Protein AF-A0A7S0TPN1-F1 (afdb_monomer_lite)

Organism: Hemiselmis andersenii (NCBI:txid464988)

pLDDT: mean 82.85, std 16.2, range [43.66, 97.62]

Foldseek 3Di:
DLVLLLQLCVLQPDDPVLSVVLVVVLVCQCVVVQVVCQVPVCVPALASGELVSLLVSCCVSRNWDQLLPTDVPPWDWAWAWPPVDPPIFIEIATNDDDPPVDHDPGHYDSGGISSLRVSRRPPDPSHYDHRDDDD

Structure (mmCIF, N/CA/C/O backbone):
data_AF-A0A7S0TPN1-F1
#
_entry.id   AF-A0A7S0TPN1-F1
#
loop_
_atom_site.group_PDB
_atom_site.id
_atom_site.type_symbol
_atom_site.label_atom_id
_atom_site.label_alt_id
_atom_site.label_comp_id
_atom_site.label_asym_id
_atom_site.label_entity_id
_atom_site.label_seq_id
_atom_site.pdbx_PDB_ins_code
_atom_site.Cartn_x
_atom_site.Cartn_y
_atom_site.Cartn_z
_atom_site.occupancy
_atom_site.B_iso_or_equiv
_atom_site.auth_seq_id
_atom_site.auth_comp_id
_atom_site.auth_asym_id
_atom_site.auth_atom_id
_atom_site.pdbx_PDB_model_num
ATOM 1 N N . SER A 1 1 ? 2.174 6.330 1.916 1.00 83.50 1 SER A N 1
ATOM 2 C CA . SER A 1 1 ? 1.745 7.389 2.828 1.00 83.50 1 SER A CA 1
ATOM 3 C C . SER A 1 1 ? 0.335 7.036 3.253 1.00 83.50 1 SER A C 1
ATOM 5 O O . SER A 1 1 ? -0.227 6.080 2.725 1.00 83.50 1 SER A O 1
ATOM 7 N N . THR A 1 2 ? -0.260 7.789 4.164 1.00 87.69 2 THR A N 1
ATOM 8 C CA . THR A 1 2 ? -1.591 7.517 4.723 1.00 87.69 2 THR A CA 1
ATOM 9 C C . THR A 1 2 ? -2.673 7.374 3.646 1.00 87.69 2 THR A C 1
ATOM 11 O O . THR A 1 2 ? -3.510 6.484 3.734 1.00 87.69 2 THR A O 1
ATOM 14 N N . GLY A 1 3 ? -2.588 8.140 2.553 1.00 90.94 3 GLY A N 1
ATOM 15 C CA . GLY A 1 3 ? -3.495 7.996 1.407 1.00 90.94 3 GLY A CA 1
ATOM 16 C C . GLY A 1 3 ? -3.455 6.618 0.728 1.00 90.94 3 GLY A C 1
ATOM 17 O O . GLY A 1 3 ? -4.474 6.167 0.217 1.00 90.94 3 GLY A O 1
ATOM 18 N N . GLY A 1 4 ? -2.316 5.918 0.763 1.00 92.62 4 GLY A N 1
ATOM 19 C CA . GLY A 1 4 ? -2.210 4.549 0.250 1.00 92.62 4 GLY A CA 1
ATOM 20 C C . GLY A 1 4 ? -2.949 3.540 1.129 1.00 92.62 4 GLY A C 1
ATOM 21 O O . GLY A 1 4 ? -3.632 2.669 0.602 1.00 92.62 4 GLY A O 1
ATOM 22 N N . LEU A 1 5 ? -2.882 3.718 2.455 1.00 91.19 5 LEU A N 1
ATOM 23 C CA . LEU A 1 5 ? -3.654 2.922 3.416 1.00 91.19 5 LEU A CA 1
ATOM 24 C C . LEU A 1 5 ? -5.156 3.092 3.168 1.00 91.19 5 LEU A C 1
ATOM 26 O O . LEU A 1 5 ? -5.872 2.109 3.029 1.00 91.19 5 LEU A O 1
ATOM 30 N N . VAL A 1 6 ? -5.612 4.341 3.030 1.00 92.94 6 VAL A N 1
ATOM 31 C CA . VAL A 1 6 ? -7.017 4.679 2.750 1.00 92.94 6 VAL A CA 1
ATOM 32 C C . VAL A 1 6 ? -7.486 4.076 1.424 1.00 92.94 6 VAL A C 1
ATOM 34 O O . VAL A 1 6 ? -8.532 3.435 1.377 1.00 92.94 6 VAL A O 1
ATOM 37 N N . ALA A 1 7 ? -6.713 4.248 0.347 1.00 94.69 7 ALA A N 1
ATOM 38 C CA . ALA A 1 7 ? -7.081 3.750 -0.976 1.00 94.69 7 ALA A CA 1
ATOM 39 C C . ALA A 1 7 ? -7.213 2.221 -1.012 1.00 94.69 7 ALA A C 1
ATOM 41 O O . ALA A 1 7 ? -8.168 1.701 -1.588 1.00 94.69 7 ALA A O 1
ATOM 42 N N . VAL A 1 8 ? -6.286 1.500 -0.377 1.00 94.44 8 VAL A N 1
ATOM 43 C CA . VAL A 1 8 ? -6.345 0.033 -0.302 1.00 94.44 8 VAL A CA 1
ATOM 44 C C . VAL A 1 8 ? -7.467 -0.432 0.622 1.00 94.44 8 VAL A C 1
ATOM 46 O O . VAL A 1 8 ? -8.155 -1.390 0.295 1.00 94.44 8 VAL A O 1
ATOM 49 N N . ALA A 1 9 ? -7.724 0.262 1.729 1.00 93.50 9 ALA A N 1
ATOM 50 C CA . ALA A 1 9 ? -8.839 -0.063 2.612 1.00 93.50 9 ALA A CA 1
ATOM 51 C C . ALA A 1 9 ? -10.189 -0.015 1.872 1.00 93.50 9 ALA A C 1
ATOM 53 O O . ALA A 1 9 ? -10.976 -0.957 1.946 1.00 93.50 9 ALA A O 1
ATOM 54 N N . LEU A 1 10 ? -10.415 1.055 1.103 1.00 94.81 10 LEU A N 1
ATOM 55 C CA . LEU A 1 10 ? -11.607 1.211 0.267 1.00 94.81 10 LEU A CA 1
ATOM 56 C C . LEU A 1 10 ? -11.671 0.155 -0.841 1.00 94.81 10 LEU A C 1
ATOM 58 O O . LEU A 1 10 ? -12.737 -0.397 -1.103 1.00 94.81 10 LEU A O 1
ATOM 62 N N . LEU A 1 11 ? -10.533 -0.152 -1.473 1.00 95.50 11 LEU A N 1
ATOM 63 C CA . LEU A 1 11 ? -10.438 -1.215 -2.475 1.00 95.50 11 LEU A CA 1
ATOM 64 C C . LEU A 1 11 ? -10.864 -2.577 -1.910 1.00 95.50 11 LEU A C 1
ATOM 66 O O . LEU A 1 11 ? -11.532 -3.342 -2.597 1.00 95.50 11 LEU A O 1
ATOM 70 N N . LEU A 1 12 ? -10.496 -2.867 -0.662 1.00 94.38 12 LEU A N 1
ATOM 71 C CA . LEU A 1 12 ? -10.845 -4.104 0.039 1.00 94.38 12 LEU A CA 1
ATOM 72 C C . LEU A 1 12 ? -12.283 -4.108 0.588 1.00 94.38 12 LEU A C 1
ATOM 74 O O . LEU A 1 12 ? -12.668 -5.041 1.288 1.00 94.38 12 LEU A O 1
ATOM 78 N N . GLY A 1 13 ? -13.088 -3.095 0.257 1.00 93.94 13 GLY A N 1
ATOM 79 C CA . GLY A 1 13 ? -14.510 -3.044 0.588 1.00 93.94 13 GLY A CA 1
ATOM 80 C C . GLY A 1 13 ? -14.835 -2.434 1.949 1.00 93.94 13 GLY A C 1
ATOM 81 O O . GLY A 1 13 ? -15.985 -2.524 2.372 1.00 93.94 13 GLY A O 1
ATOM 82 N N . LYS A 1 14 ? -13.871 -1.796 2.627 1.00 93.88 14 LYS A N 1
ATOM 83 C CA . LYS A 1 14 ? -14.151 -1.077 3.875 1.00 93.88 14 LYS A CA 1
ATOM 84 C C . LYS A 1 14 ? -14.960 0.188 3.625 1.00 93.88 14 LYS A C 1
ATOM 86 O O . LYS A 1 14 ? -14.751 0.910 2.650 1.00 93.88 14 LYS A O 1
ATOM 91 N N . THR A 1 15 ? -15.851 0.486 4.555 1.00 95.44 15 THR A N 1
ATOM 92 C CA . THR A 1 15 ? -16.575 1.754 4.648 1.00 95.44 15 THR A CA 1
ATOM 93 C C . THR A 1 15 ? -15.657 2.875 5.134 1.00 95.44 15 THR A C 1
ATOM 95 O O . THR A 1 15 ? -14.636 2.627 5.772 1.00 95.44 15 THR A O 1
ATOM 98 N N . LEU A 1 16 ? -16.020 4.134 4.873 1.00 94.31 16 LEU A N 1
ATOM 99 C CA . LEU A 1 16 ? -15.233 5.285 5.338 1.00 94.31 16 LEU A CA 1
ATOM 100 C C . LEU A 1 16 ? -15.073 5.315 6.865 1.00 94.31 16 LEU A C 1
ATOM 102 O O . LEU A 1 16 ? -13.996 5.663 7.347 1.00 94.31 16 LEU A O 1
ATOM 106 N N . ASP A 1 17 ? -16.102 4.897 7.603 1.00 95.31 17 ASP A N 1
ATOM 107 C CA . ASP A 1 17 ? -16.065 4.823 9.065 1.00 95.31 17 ASP A CA 1
ATOM 108 C C . ASP A 1 17 ? -15.056 3.769 9.544 1.00 95.31 17 ASP A C 1
ATOM 110 O O . ASP A 1 17 ? -14.254 4.038 10.440 1.00 95.31 17 ASP A O 1
ATOM 114 N N . GLU A 1 18 ? -15.019 2.597 8.900 1.00 92.50 18 GLU A N 1
ATOM 115 C CA . GLU A 1 18 ? -14.015 1.562 9.178 1.00 92.50 18 GLU A CA 1
ATOM 116 C C . GLU A 1 18 ? -12.604 2.039 8.825 1.00 92.50 18 GLU A C 1
ATOM 118 O O . GLU A 1 18 ? -11.675 1.820 9.598 1.00 92.50 18 GLU A O 1
ATOM 123 N N . VAL A 1 19 ? -12.429 2.739 7.697 1.00 91.56 19 VAL A N 1
ATOM 124 C CA . VAL A 1 19 ? -11.127 3.314 7.324 1.00 91.56 19 VAL A CA 1
ATOM 125 C C . VAL A 1 19 ? -10.658 4.339 8.358 1.00 91.56 19 VAL A C 1
ATOM 127 O O . VAL A 1 19 ? -9.484 4.340 8.735 1.00 91.56 19 VAL A O 1
ATOM 130 N N . GLN A 1 20 ? -11.554 5.204 8.837 1.00 91.62 20 GLN A N 1
ATOM 131 C CA . GLN A 1 20 ? -11.235 6.185 9.870 1.00 91.62 20 GLN A CA 1
ATOM 132 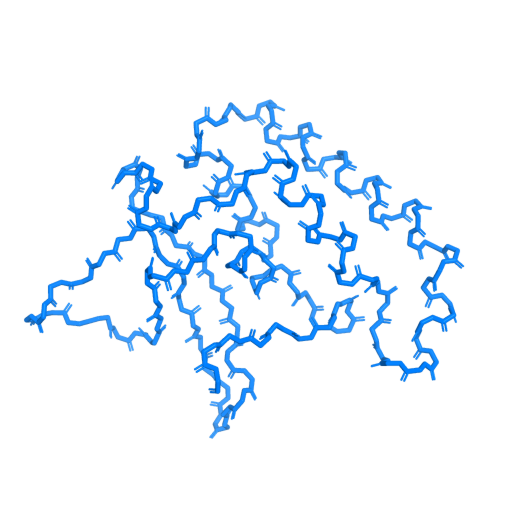C C . GLN A 1 20 ? -10.860 5.502 11.191 1.00 91.62 20 GLN A C 1
ATOM 134 O O . GLN A 1 20 ? -9.851 5.867 11.798 1.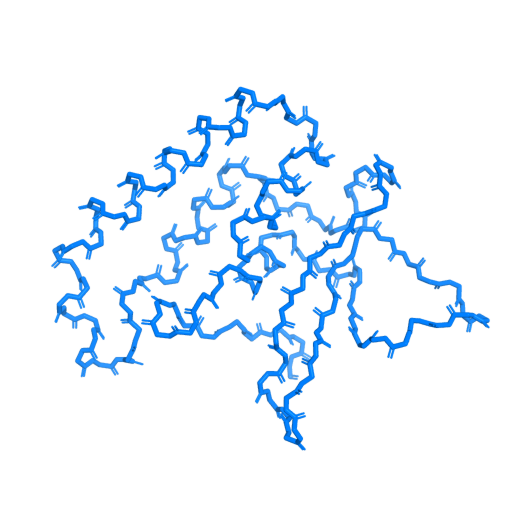00 91.62 20 GLN A O 1
ATOM 139 N N . ALA A 1 21 ? -11.636 4.506 11.626 1.00 89.31 21 ALA A N 1
ATOM 140 C CA . ALA A 1 21 ? -11.363 3.754 12.847 1.00 89.31 21 ALA A CA 1
ATOM 141 C C . ALA A 1 21 ? -10.006 3.036 12.780 1.00 89.31 21 ALA A C 1
ATOM 143 O O . ALA A 1 21 ? -9.191 3.176 13.692 1.00 89.31 21 ALA A O 1
ATOM 144 N N . ALA A 1 22 ? -9.729 2.355 11.666 1.00 84.06 22 ALA A N 1
ATOM 145 C CA . ALA A 1 22 ? -8.462 1.686 11.388 1.00 84.06 22 ALA A CA 1
ATOM 146 C C . ALA A 1 22 ? -7.271 2.648 11.452 1.00 84.06 22 ALA A C 1
ATOM 148 O O . ALA A 1 22 ? -6.251 2.376 12.088 1.00 84.06 22 ALA A O 1
ATOM 149 N N . TYR A 1 23 ? -7.409 3.813 10.814 1.00 84.12 23 TYR A N 1
ATOM 150 C CA . TYR A 1 23 ? -6.367 4.829 10.792 1.00 84.12 23 TYR A CA 1
ATOM 151 C C . TYR A 1 23 ? -6.055 5.363 12.195 1.00 84.12 23 TYR A C 1
ATOM 153 O O . TYR A 1 23 ? -4.887 5.490 12.565 1.00 84.12 23 TYR A O 1
ATOM 161 N N . LEU A 1 24 ? -7.090 5.651 12.990 1.00 85.00 24 LEU A N 1
ATOM 162 C CA . LEU A 1 24 ? -6.932 6.129 14.363 1.00 85.00 24 LEU A CA 1
ATOM 163 C C . LEU A 1 24 ? -6.321 5.054 15.272 1.00 85.00 24 LEU A C 1
ATOM 165 O O . LEU A 1 24 ? -5.403 5.359 16.028 1.00 85.00 24 LEU A O 1
ATOM 169 N N . ALA A 1 25 ? -6.747 3.795 15.143 1.00 81.12 25 ALA A N 1
ATOM 170 C CA . ALA A 1 25 ? -6.178 2.680 15.899 1.00 81.12 25 ALA A CA 1
ATOM 171 C C . ALA A 1 25 ? -4.692 2.458 15.568 1.00 81.12 25 ALA A C 1
ATOM 173 O O . ALA A 1 25 ? -3.867 2.283 16.467 1.00 81.12 25 ALA A O 1
ATOM 174 N N . MET A 1 26 ? -4.328 2.522 14.284 1.00 77.06 26 MET A N 1
ATOM 175 C CA . MET A 1 26 ? -2.941 2.406 13.836 1.00 77.06 26 MET A CA 1
ATOM 176 C C . MET A 1 26 ? -2.094 3.590 14.306 1.00 77.06 26 MET A C 1
ATOM 178 O O . MET A 1 26 ? -0.972 3.391 14.766 1.00 77.06 26 MET A O 1
ATOM 182 N N . SER A 1 27 ? -2.636 4.809 14.244 1.00 76.06 27 SER A N 1
ATOM 183 C CA . SER A 1 27 ? -2.012 6.006 14.811 1.00 76.06 27 SER A CA 1
ATOM 184 C C . SER A 1 27 ? -1.725 5.804 16.301 1.00 76.06 27 SER A C 1
ATOM 186 O O . SER A 1 27 ? -0.577 5.926 16.728 1.00 76.06 27 SER A O 1
ATOM 188 N N . ASP A 1 28 ? -2.718 5.403 17.092 1.00 78.31 28 ASP A N 1
ATOM 189 C CA . ASP A 1 28 ? -2.534 5.147 18.521 1.00 78.31 28 ASP A CA 1
ATOM 190 C C . ASP A 1 28 ? -1.494 4.050 18.780 1.00 78.31 28 ASP A C 1
ATOM 192 O O . ASP A 1 28 ? -0.620 4.219 19.630 1.00 78.31 28 ASP A O 1
ATOM 196 N N . ALA A 1 29 ? -1.522 2.948 18.028 1.00 70.75 29 ALA A N 1
ATOM 197 C CA . ALA A 1 29 ? -0.561 1.861 18.183 1.00 70.75 29 ALA A CA 1
ATOM 198 C C . ALA A 1 29 ? 0.878 2.301 17.857 1.00 70.75 29 ALA A C 1
ATOM 200 O O . ALA A 1 29 ? 1.795 2.031 18.639 1.00 70.75 29 ALA A O 1
ATOM 201 N N . VAL A 1 30 ? 1.071 3.019 16.746 1.00 67.56 30 VAL A N 1
ATOM 202 C CA . VAL A 1 30 ? 2.381 3.502 16.286 1.00 67.56 30 VAL A CA 1
ATOM 203 C C . VAL A 1 30 ? 2.919 4.598 17.211 1.00 67.56 30 VAL A C 1
ATOM 205 O O . VAL A 1 30 ? 4.076 4.534 17.626 1.00 67.56 30 VAL A O 1
ATOM 208 N N . PHE A 1 31 ? 2.100 5.575 17.611 1.00 67.06 31 PHE A N 1
ATOM 209 C CA . PHE A 1 31 ? 2.561 6.710 18.418 1.00 67.06 31 PHE A CA 1
ATOM 210 C C . PHE A 1 31 ? 2.660 6.399 19.919 1.00 67.06 31 PHE A C 1
ATOM 212 O O . PHE A 1 31 ? 3.586 6.878 20.576 1.00 67.06 31 PHE A O 1
ATOM 219 N N . ARG A 1 32 ? 1.778 5.557 20.477 1.00 61.78 32 ARG A N 1
ATOM 220 C CA . ARG A 1 32 ? 1.774 5.234 21.917 1.00 61.78 32 ARG A CA 1
ATOM 221 C C . ARG A 1 32 ? 2.815 4.179 22.297 1.00 61.78 32 ARG A C 1
ATOM 223 O O . ARG A 1 32 ? 3.432 4.308 23.352 1.00 61.78 32 ARG A O 1
ATOM 230 N N . LYS A 1 33 ? 3.051 3.160 21.457 1.00 53.47 33 LYS A N 1
ATOM 231 C CA . LYS A 1 33 ? 4.150 2.188 21.666 1.00 53.47 33 LYS A CA 1
ATOM 232 C C . LYS A 1 33 ? 5.497 2.696 21.133 1.00 53.47 33 LYS A C 1
ATOM 234 O O . LYS A 1 33 ? 6.549 2.268 21.609 1.00 53.47 33 LYS A O 1
ATOM 239 N N . GLY A 1 34 ? 5.471 3.635 20.187 1.00 51.06 34 GLY A N 1
ATOM 240 C CA . GLY A 1 34 ? 6.660 4.212 19.569 1.00 51.06 34 GLY A CA 1
ATOM 241 C C . GLY A 1 34 ? 7.415 5.230 20.429 1.00 51.06 34 GLY A C 1
ATOM 242 O O . GLY A 1 34 ? 8.627 5.317 20.304 1.00 51.06 34 GLY A O 1
ATOM 243 N N . TRP A 1 35 ? 6.775 5.970 21.343 1.00 45.50 35 TRP A N 1
ATOM 244 C CA . TRP A 1 35 ? 7.490 6.985 22.143 1.00 45.50 35 TRP A CA 1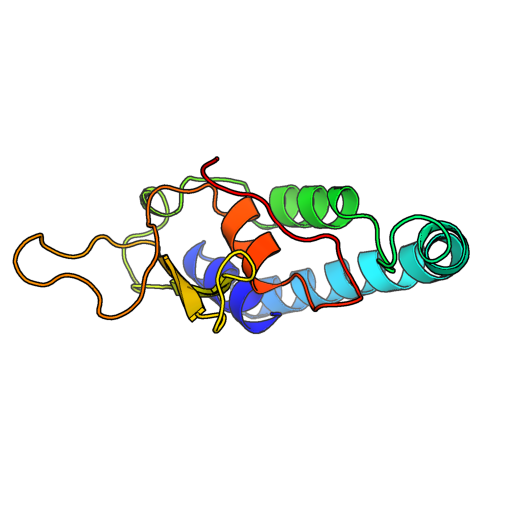
ATOM 245 C C . TRP A 1 35 ? 8.562 6.398 23.082 1.00 45.50 35 TRP A C 1
ATOM 247 O O . TRP A 1 35 ? 9.645 6.964 23.202 1.00 45.50 35 TRP A O 1
ATOM 257 N N . PHE A 1 36 ? 8.305 5.250 23.718 1.00 43.66 36 PHE A N 1
ATOM 258 C CA . PHE A 1 36 ? 9.272 4.636 24.643 1.00 43.66 36 PHE A CA 1
ATOM 259 C C . PHE A 1 36 ? 10.362 3.798 23.946 1.00 43.66 36 PHE A C 1
ATOM 261 O O . PHE A 1 36 ? 11.420 3.596 24.532 1.00 43.66 36 PHE A O 1
ATOM 268 N N . SER A 1 37 ? 10.146 3.346 22.703 1.00 50.81 37 SER A N 1
ATOM 269 C CA . SER A 1 37 ? 11.101 2.519 21.936 1.00 50.81 37 SER A CA 1
ATOM 270 C C . SER A 1 37 ? 11.916 3.311 20.900 1.00 50.81 37 SER A C 1
ATOM 272 O O . SER A 1 37 ? 13.074 2.977 20.641 1.00 50.81 37 SER A O 1
ATOM 274 N N . ALA A 1 38 ? 11.376 4.416 20.366 1.00 48.09 38 ALA A N 1
ATOM 275 C CA . ALA A 1 38 ? 12.035 5.248 19.352 1.00 48.09 38 ALA A CA 1
ATOM 276 C C . ALA A 1 38 ? 13.357 5.871 19.822 1.00 48.09 38 ALA A C 1
ATOM 278 O O . ALA A 1 38 ? 14.251 6.096 19.009 1.00 48.09 38 ALA A O 1
ATOM 279 N N . ALA A 1 39 ? 13.520 6.122 21.125 1.00 49.62 39 ALA A N 1
ATOM 280 C CA . ALA A 1 39 ? 14.776 6.630 21.679 1.00 49.62 39 ALA A CA 1
ATOM 281 C C . ALA A 1 39 ? 15.912 5.585 21.660 1.00 49.62 39 ALA A C 1
ATOM 283 O O . ALA A 1 39 ? 17.082 5.960 21.649 1.00 49.62 39 ALA A O 1
ATOM 284 N N . GLN A 1 40 ? 15.584 4.287 21.636 1.00 45.50 40 GLN A N 1
ATOM 285 C CA . GLN A 1 40 ? 16.555 3.191 21.724 1.00 45.50 40 GLN A CA 1
ATOM 286 C C . GLN A 1 40 ? 16.939 2.618 20.345 1.00 45.50 40 GLN A C 1
ATOM 288 O O . GLN A 1 40 ? 18.053 2.132 20.185 1.00 45.50 40 GLN A O 1
ATOM 293 N N . GLN A 1 41 ? 16.054 2.708 19.342 1.00 48.72 41 GLN A N 1
ATOM 294 C CA . GLN A 1 41 ? 16.285 2.203 17.974 1.00 48.72 41 GLN A CA 1
ATOM 295 C C . GLN A 1 41 ? 17.027 3.208 17.069 1.00 48.72 41 GLN A C 1
ATOM 297 O O . GLN A 1 41 ? 17.829 2.813 16.213 1.00 48.72 41 GLN A O 1
ATOM 302 N N . LEU A 1 42 ? 16.810 4.513 17.298 1.00 50.16 42 LEU A N 1
ATOM 303 C CA . LEU A 1 42 ? 17.418 5.602 16.524 1.00 50.16 42 LEU A CA 1
ATOM 304 C C . LEU A 1 42 ? 18.954 5.594 16.603 1.00 50.16 42 LEU A C 1
ATOM 306 O O . LEU A 1 42 ? 19.618 6.010 15.658 1.00 50.16 42 LEU A O 1
ATOM 310 N N . THR A 1 43 ? 19.522 5.092 17.704 1.00 48.81 43 THR A N 1
ATOM 311 C CA . THR A 1 43 ? 20.974 5.013 17.923 1.00 48.81 43 THR A CA 1
ATOM 312 C C . THR A 1 43 ? 21.657 3.870 17.165 1.00 48.81 43 THR A C 1
ATOM 314 O O . THR A 1 43 ? 22.874 3.920 17.016 1.00 48.81 43 THR A O 1
ATOM 317 N N . TYR A 1 44 ? 20.913 2.875 16.660 1.00 50.91 44 TYR A N 1
ATOM 318 C CA . TYR A 1 44 ? 21.478 1.695 15.982 1.00 50.91 44 TYR A CA 1
ATOM 319 C C . TYR A 1 44 ? 21.171 1.610 14.479 1.00 50.91 44 TYR A C 1
ATOM 321 O O . TYR A 1 44 ? 22.019 1.143 13.725 1.00 50.91 44 TYR A O 1
ATOM 329 N N . THR A 1 45 ? 19.985 2.040 14.030 1.00 52.91 45 THR A N 1
ATOM 330 C CA . THR A 1 45 ? 19.521 1.840 12.631 1.00 52.91 45 THR A CA 1
ATOM 331 C C . THR A 1 45 ? 19.200 3.137 11.885 1.00 52.91 45 THR A C 1
ATOM 333 O O . THR A 1 45 ? 19.113 3.139 10.662 1.00 52.91 45 THR A O 1
ATOM 336 N N . GLY A 1 46 ? 19.029 4.256 12.599 1.00 53.19 46 GLY A N 1
ATOM 337 C CA . GLY A 1 46 ? 18.571 5.523 12.019 1.00 53.19 46 GLY A CA 1
ATOM 338 C C . GLY A 1 46 ? 17.056 5.611 11.761 1.00 53.19 46 GLY A C 1
ATOM 339 O O . GLY A 1 46 ? 16.584 6.676 11.361 1.00 53.19 46 GLY A O 1
ATOM 340 N N . ALA A 1 47 ? 16.281 4.552 12.034 1.00 54.53 47 ALA A N 1
ATOM 341 C CA . ALA A 1 47 ? 14.817 4.547 11.965 1.00 54.53 47 ALA A CA 1
ATOM 342 C C . ALA A 1 47 ? 14.175 4.711 13.357 1.00 54.53 47 ALA A C 1
ATOM 344 O O . ALA A 1 47 ? 14.691 4.225 14.365 1.00 54.53 47 ALA A O 1
ATOM 345 N N . LYS A 1 48 ? 13.035 5.417 13.421 1.00 53.75 48 LYS A N 1
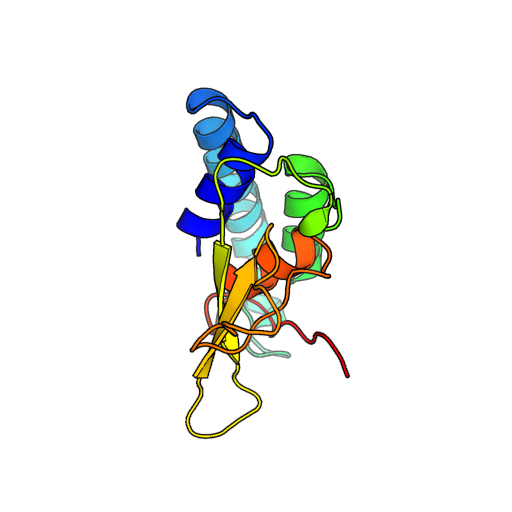ATOM 346 C CA . LYS A 1 48 ? 12.321 5.710 14.681 1.00 53.75 48 LYS A CA 1
ATOM 347 C C . LYS A 1 48 ? 11.374 4.596 15.143 1.00 53.75 48 LYS A C 1
ATOM 349 O O . LYS A 1 48 ? 11.063 4.561 16.328 1.00 53.75 48 LYS A O 1
ATOM 354 N N . TYR A 1 49 ? 10.907 3.710 14.262 1.00 60.06 49 TYR A N 1
ATOM 355 C CA . TYR A 1 49 ? 9.891 2.699 14.586 1.00 60.06 49 TYR A CA 1
ATOM 356 C C . TYR A 1 49 ? 10.231 1.315 14.014 1.00 60.06 49 TYR A C 1
ATOM 358 O O . TYR A 1 49 ? 10.751 1.214 12.904 1.00 60.06 49 TYR A O 1
ATOM 366 N N . ASP A 1 50 ? 9.883 0.248 14.750 1.00 66.06 50 ASP A N 1
ATOM 367 C CA . ASP A 1 50 ? 10.061 -1.139 14.297 1.00 66.06 50 ASP A CA 1
ATOM 368 C C . ASP A 1 50 ? 9.161 -1.425 13.086 1.00 66.06 50 ASP A C 1
ATOM 370 O O . ASP A 1 50 ? 7.928 -1.383 13.155 1.00 66.06 50 ASP A O 1
ATOM 374 N N . ALA A 1 51 ? 9.809 -1.728 11.965 1.00 68.50 51 ALA A N 1
ATOM 375 C CA . ALA A 1 51 ? 9.187 -2.124 10.717 1.00 68.50 51 ALA A CA 1
ATOM 376 C C . ALA A 1 51 ? 8.160 -3.261 10.879 1.00 68.50 51 ALA A C 1
ATOM 378 O O . ALA A 1 51 ? 7.097 -3.226 10.256 1.00 68.50 51 ALA A O 1
ATOM 379 N N . ARG A 1 52 ? 8.454 -4.232 11.746 1.00 72.69 52 ARG A N 1
ATOM 380 C CA . ARG A 1 52 ? 7.651 -5.445 11.933 1.00 72.69 52 ARG A CA 1
ATOM 381 C C . ARG A 1 52 ? 6.309 -5.146 12.578 1.00 72.69 52 ARG A C 1
ATOM 383 O O . ARG A 1 52 ? 5.299 -5.665 12.130 1.00 72.69 52 ARG A O 1
ATOM 390 N N . VAL A 1 53 ? 6.279 -4.231 13.549 1.00 74.69 53 VAL A N 1
ATOM 391 C CA . VAL A 1 53 ? 5.035 -3.834 14.229 1.00 74.69 53 VAL A CA 1
ATOM 392 C C . VAL A 1 53 ? 4.060 -3.203 13.242 1.00 74.69 53 VAL A C 1
ATOM 394 O O . VAL A 1 53 ? 2.878 -3.526 13.247 1.00 74.69 53 VAL A O 1
ATOM 397 N N . LEU A 1 54 ? 4.544 -2.314 12.369 1.00 76.31 54 LEU A N 1
ATOM 398 C CA . LEU A 1 54 ? 3.683 -1.749 11.335 1.00 76.31 54 LEU A CA 1
ATOM 399 C C . LEU A 1 54 ? 3.254 -2.830 10.332 1.00 76.31 54 LEU A C 1
ATOM 401 O O . LEU A 1 54 ? 2.110 -2.820 9.909 1.00 76.31 54 LEU A O 1
ATOM 405 N N . GLU A 1 55 ? 4.129 -3.758 9.949 1.00 83.25 55 GLU A N 1
ATOM 406 C CA . GLU A 1 55 ? 3.763 -4.845 9.032 1.00 83.25 55 GLU A CA 1
ATOM 407 C C . GLU A 1 55 ? 2.675 -5.769 9.594 1.00 83.25 55 GLU A C 1
ATOM 409 O O . GLU A 1 55 ? 1.719 -6.075 8.885 1.00 83.25 55 GLU A O 1
ATOM 414 N N . GLU A 1 56 ? 2.779 -6.147 10.867 1.00 84.69 56 GLU A N 1
ATOM 415 C CA . GLU A 1 56 ? 1.761 -6.918 11.588 1.00 84.69 56 GLU A CA 1
ATOM 416 C C . GLU A 1 56 ? 0.433 -6.158 11.645 1.00 84.69 56 GLU A C 1
ATOM 418 O O . GLU A 1 56 ? -0.590 -6.696 11.238 1.00 84.69 56 GLU A O 1
ATOM 423 N N . LEU A 1 57 ? 0.453 -4.873 12.024 1.00 83.19 57 LEU A N 1
ATOM 424 C CA . LEU A 1 57 ? -0.754 -4.037 12.039 1.00 83.19 57 LEU A CA 1
ATOM 425 C C . LEU A 1 57 ? -1.408 -3.937 10.655 1.00 83.19 57 LEU A C 1
ATOM 427 O O . LEU A 1 57 ? -2.628 -3.982 10.543 1.00 83.19 57 LEU A O 1
ATOM 431 N N . LEU A 1 58 ? -0.611 -3.799 9.592 1.00 88.31 58 LEU A N 1
ATOM 432 C CA . LEU A 1 58 ? -1.130 -3.762 8.225 1.00 88.31 58 LEU A CA 1
ATOM 433 C C . LEU A 1 58 ? -1.731 -5.109 7.813 1.00 88.31 58 LEU A C 1
ATOM 435 O O . LEU A 1 58 ? -2.765 -5.123 7.150 1.00 88.31 58 LEU A O 1
ATOM 439 N N . ARG A 1 59 ? -1.101 -6.222 8.195 1.00 91.06 59 ARG A N 1
ATOM 440 C CA . ARG A 1 59 ? -1.585 -7.575 7.899 1.00 91.06 59 ARG A CA 1
ATOM 441 C C . ARG A 1 59 ? -2.885 -7.879 8.640 1.00 91.06 59 ARG A C 1
ATOM 443 O O . ARG A 1 59 ? -3.799 -8.431 8.037 1.00 91.06 59 ARG A O 1
ATOM 450 N N . ASP A 1 60 ? -2.983 -7.487 9.905 1.00 88.06 60 ASP A N 1
ATOM 451 C CA . ASP A 1 60 ? -4.194 -7.653 10.711 1.00 88.06 60 ASP A CA 1
ATOM 452 C C . ASP A 1 60 ? -5.345 -6.803 10.158 1.00 88.06 60 ASP A C 1
ATOM 454 O O . ASP A 1 60 ? -6.482 -7.264 10.066 1.00 88.06 60 ASP A O 1
ATOM 458 N N . GLU A 1 61 ? -5.048 -5.570 9.740 1.00 85.88 61 GLU A N 1
ATOM 459 C CA . GLU A 1 61 ? -6.063 -4.632 9.273 1.00 85.88 61 GLU A CA 1
ATOM 460 C C . GLU A 1 61 ? -6.515 -4.918 7.832 1.00 85.88 61 GLU A C 1
ATOM 462 O O . GLU A 1 61 ? -7.702 -4.810 7.527 1.00 85.88 61 GLU A O 1
ATOM 467 N N . TYR A 1 62 ? -5.602 -5.257 6.919 1.00 87.06 62 TYR A N 1
ATOM 468 C CA . TYR A 1 62 ? -5.879 -5.338 5.476 1.00 87.06 62 TYR A CA 1
ATOM 469 C C . TYR A 1 62 ? -5.750 -6.752 4.893 1.00 87.06 62 TYR A C 1
ATOM 471 O O . TYR A 1 62 ? -5.983 -6.944 3.698 1.00 87.06 62 TYR A O 1
ATOM 479 N N . GLY A 1 63 ? -5.389 -7.748 5.704 1.00 90.44 63 GLY A N 1
ATOM 480 C CA . GLY A 1 63 ? -4.946 -9.043 5.195 1.00 90.44 63 GLY A CA 1
ATOM 481 C C . GLY A 1 63 ? -3.644 -8.911 4.400 1.00 90.44 63 GLY A C 1
ATOM 482 O O . GLY A 1 63 ? -2.940 -7.907 4.487 1.00 90.44 63 GLY A O 1
ATOM 483 N N . ASP A 1 64 ? -3.318 -9.926 3.600 1.00 93.94 64 ASP A N 1
ATOM 484 C CA . ASP A 1 64 ? -2.164 -9.872 2.692 1.00 93.94 64 ASP A CA 1
ATOM 485 C C . ASP A 1 64 ? -2.416 -10.611 1.364 1.00 93.94 64 ASP A C 1
ATOM 487 O O . ASP A 1 64 ? -1.648 -11.504 0.997 1.00 93.94 64 ASP A O 1
ATOM 491 N N . PRO A 1 65 ? -3.515 -10.308 0.639 1.00 95.12 65 PRO A N 1
ATOM 492 C CA . PRO A 1 65 ? -3.696 -10.851 -0.701 1.00 95.12 65 PRO A CA 1
ATOM 493 C C . PRO A 1 65 ? -2.620 -10.294 -1.638 1.00 95.12 65 PRO A C 1
ATOM 495 O O . PRO A 1 65 ? -2.097 -9.191 -1.425 1.00 95.12 65 PRO A O 1
ATOM 498 N N . ASN A 1 66 ? -2.330 -11.012 -2.721 1.00 96.94 66 ASN A N 1
ATOM 499 C CA . ASN A 1 66 ? -1.606 -10.402 -3.827 1.00 96.94 66 ASN A CA 1
ATOM 500 C C . ASN A 1 66 ? -2.436 -9.231 -4.379 1.00 96.94 66 ASN A C 1
ATOM 502 O O . ASN A 1 66 ? -3.664 -9.307 -4.424 1.00 96.94 66 ASN A O 1
ATOM 506 N N . LEU A 1 67 ? -1.792 -8.150 -4.815 1.00 97.06 67 LEU A N 1
ATOM 507 C CA . LEU A 1 67 ? -2.489 -6.998 -5.388 1.00 97.06 67 LEU A CA 1
ATOM 508 C C . LEU A 1 67 ? -3.381 -7.391 -6.575 1.00 97.06 67 LEU A C 1
ATOM 510 O O . LEU A 1 67 ? -4.468 -6.832 -6.710 1.00 97.06 67 LEU A O 1
ATOM 514 N N . LEU A 1 68 ? -2.965 -8.352 -7.408 1.00 96.50 68 LEU A N 1
ATOM 515 C CA . LEU A 1 68 ? -3.788 -8.867 -8.512 1.00 96.50 68 LEU A CA 1
ATOM 516 C C . LEU A 1 68 ? -5.027 -9.649 -8.058 1.00 96.50 68 LEU A C 1
ATOM 518 O O . LEU A 1 68 ? -5.984 -9.738 -8.824 1.00 96.50 68 LEU A O 1
ATOM 522 N N . ASP A 1 69 ? -5.021 -10.176 -6.834 1.00 96.44 69 ASP A N 1
ATOM 523 C CA . ASP A 1 69 ? -6.136 -10.941 -6.265 1.00 96.44 69 ASP A CA 1
ATOM 524 C C . ASP A 1 69 ? -7.148 -10.041 -5.531 1.00 96.44 69 ASP A C 1
ATOM 526 O O . ASP A 1 69 ? -8.204 -10.501 -5.093 1.00 96.44 69 ASP A O 1
ATOM 530 N N . THR A 1 70 ? -6.850 -8.745 -5.388 1.00 96.56 70 THR A N 1
ATOM 531 C CA . THR A 1 70 ? -7.804 -7.759 -4.860 1.00 96.56 70 THR A CA 1
ATOM 532 C C . THR A 1 70 ? -8.900 -7.440 -5.889 1.00 96.56 70 THR A C 1
ATOM 534 O O . THR A 1 70 ? -8.749 -7.755 -7.074 1.00 96.56 70 THR A O 1
ATOM 537 N N . PRO A 1 71 ? -10.025 -6.808 -5.490 1.00 97.25 71 PRO A N 1
ATOM 538 C CA . PRO A 1 71 ? -11.093 -6.482 -6.430 1.00 97.25 71 PRO A CA 1
ATOM 539 C C . PRO A 1 71 ? -10.581 -5.726 -7.672 1.00 97.25 71 PRO A C 1
ATOM 541 O O . PRO A 1 71 ? -9.832 -4.759 -7.541 1.00 97.25 71 PRO A O 1
ATOM 544 N N . PRO A 1 72 ? -10.993 -6.102 -8.896 1.00 93.19 72 PRO A N 1
ATOM 545 C CA . PRO A 1 72 ? -10.450 -5.517 -10.128 1.00 93.19 72 PRO A CA 1
ATOM 546 C C . PRO A 1 72 ? -10.948 -4.086 -10.402 1.00 93.19 72 PRO A C 1
ATOM 548 O O . PRO A 1 72 ? -10.495 -3.431 -11.346 1.00 93.19 72 PRO A O 1
ATOM 551 N N . SER A 1 73 ? -11.914 -3.607 -9.614 1.00 93.81 73 SER A N 1
ATOM 552 C CA . SER A 1 73 ? -12.481 -2.265 -9.696 1.00 93.81 73 SER A CA 1
ATOM 553 C C . SER A 1 73 ? -12.718 -1.704 -8.285 1.00 93.81 73 SER A C 1
ATOM 555 O O . SER A 1 73 ? -13.289 -2.417 -7.461 1.00 93.81 73 SER A O 1
ATOM 557 N N . PRO A 1 74 ? -12.341 -0.439 -8.015 1.00 95.25 74 PRO A N 1
ATOM 558 C CA . PRO A 1 74 ? -11.648 0.464 -8.934 1.00 95.25 74 PRO A CA 1
ATOM 559 C C . PRO A 1 74 ? -10.206 0.014 -9.216 1.00 95.25 74 PRO A C 1
ATOM 561 O O . PRO A 1 74 ? -9.588 -0.714 -8.438 1.00 95.25 74 PRO A O 1
ATOM 564 N N . ARG A 1 75 ? -9.655 0.463 -10.350 1.00 96.44 75 ARG A N 1
ATOM 565 C CA . ARG A 1 75 ? -8.217 0.340 -10.612 1.00 96.44 75 ARG A CA 1
ATOM 566 C C . ARG A 1 75 ? -7.478 1.274 -9.663 1.00 96.44 75 ARG A C 1
ATOM 568 O O . ARG A 1 75 ? -7.592 2.492 -9.776 1.00 96.44 75 ARG A O 1
ATOM 575 N N . THR A 1 76 ? -6.712 0.687 -8.765 1.00 97.00 76 THR A N 1
ATOM 576 C CA . THR A 1 76 ? -6.053 1.348 -7.648 1.00 97.00 76 THR A CA 1
ATOM 577 C C . THR A 1 76 ? -4.557 1.111 -7.729 1.00 97.00 76 THR A C 1
ATOM 579 O O . THR A 1 76 ? -4.078 0.051 -8.142 1.00 97.00 76 THR A O 1
ATOM 582 N N . PHE A 1 77 ? -3.799 2.122 -7.328 1.00 97.12 77 PHE A N 1
ATOM 583 C CA . PHE A 1 77 ? -2.362 2.009 -7.186 1.00 97.12 77 PHE A CA 1
ATOM 584 C C . PHE A 1 77 ? -1.868 2.833 -6.006 1.00 97.12 77 PHE A C 1
ATOM 586 O O . PHE A 1 77 ? -2.472 3.840 -5.636 1.00 97.12 77 PHE A O 1
ATOM 593 N N . VAL A 1 78 ? -0.735 2.421 -5.449 1.00 97.00 78 VAL A N 1
ATOM 594 C CA . VAL A 1 78 ? 0.030 3.208 -4.484 1.00 97.00 78 VAL A CA 1
ATOM 595 C C . VAL A 1 78 ? 1.435 3.454 -5.017 1.00 97.00 78 VAL A C 1
ATOM 597 O O . VAL A 1 78 ? 1.936 2.720 -5.871 1.00 97.00 78 VAL A O 1
ATOM 600 N N . VAL A 1 79 ? 2.062 4.527 -4.543 1.00 96.19 79 VAL A N 1
ATOM 601 C CA . VAL A 1 79 ? 3.369 4.986 -5.028 1.00 96.19 79 VAL A CA 1
ATOM 602 C C . VAL A 1 79 ? 4.397 4.867 -3.913 1.00 96.19 79 VAL A C 1
ATOM 604 O O . VAL A 1 79 ? 4.121 5.266 -2.778 1.00 96.19 79 VAL A O 1
ATOM 607 N N . SER A 1 80 ? 5.580 4.362 -4.244 1.00 94.75 80 SER A N 1
ATOM 608 C CA . SER A 1 80 ? 6.785 4.465 -3.419 1.00 94.75 80 SER A CA 1
ATOM 609 C C . SER A 1 80 ? 7.938 5.071 -4.221 1.00 94.75 80 SER A C 1
ATOM 611 O O . SER A 1 80 ? 7.848 5.254 -5.438 1.00 94.75 80 SER A O 1
ATOM 613 N N . THR A 1 81 ? 9.029 5.389 -3.532 1.00 93.62 81 THR A N 1
ATOM 614 C CA . THR A 1 81 ? 10.281 5.820 -4.157 1.00 93.62 81 THR A CA 1
ATOM 615 C C . THR A 1 81 ? 11.202 4.616 -4.310 1.00 93.62 81 THR A C 1
ATOM 617 O O . THR A 1 81 ? 11.466 3.921 -3.334 1.00 93.62 81 THR A O 1
ATOM 620 N N . LEU A 1 82 ? 11.714 4.377 -5.516 1.00 92.50 82 LEU A N 1
ATOM 621 C CA . LEU A 1 82 ? 12.790 3.422 -5.766 1.00 92.50 82 LEU A CA 1
ATOM 622 C C . LEU A 1 82 ? 14.129 4.100 -5.448 1.00 92.50 82 LEU A C 1
ATOM 624 O O . LEU A 1 82 ? 14.682 4.800 -6.300 1.00 92.50 82 LEU A O 1
ATOM 628 N N . SER A 1 83 ? 14.607 3.940 -4.211 1.00 89.56 83 SER A N 1
ATOM 629 C CA . SER A 1 83 ? 15.850 4.551 -3.712 1.00 89.56 83 SER A CA 1
ATOM 630 C C . SER A 1 83 ? 17.123 3.818 -4.148 1.00 89.56 83 SER A C 1
ATOM 632 O O . SER A 1 83 ? 18.210 4.377 -4.047 1.00 89.56 83 SER A O 1
ATOM 634 N N . SER A 1 84 ? 17.007 2.609 -4.708 1.00 87.69 84 SER A N 1
ATOM 635 C CA . SER A 1 84 ? 18.146 1.809 -5.183 1.00 87.69 84 SER A CA 1
ATOM 636 C C . SER A 1 84 ? 18.797 2.321 -6.478 1.00 87.69 84 SER A C 1
ATOM 638 O O . SER A 1 84 ? 19.790 1.754 -6.931 1.00 87.69 84 SER A O 1
ATOM 640 N N . ILE A 1 85 ? 18.258 3.379 -7.095 1.00 88.50 85 ILE A N 1
ATOM 641 C CA . ILE A 1 85 ? 18.782 3.976 -8.332 1.00 88.50 85 ILE A CA 1
ATOM 642 C C . ILE A 1 85 ? 18.928 5.495 -8.203 1.00 88.50 85 ILE A C 1
ATOM 644 O O . ILE A 1 85 ? 18.180 6.136 -7.470 1.00 88.50 85 ILE A O 1
ATOM 648 N N . VAL A 1 86 ? 19.859 6.082 -8.964 1.00 90.44 86 VAL A N 1
ATOM 649 C CA . VAL A 1 86 ? 20.119 7.532 -8.982 1.00 90.44 86 VAL A CA 1
ATOM 650 C C . VAL A 1 86 ? 19.976 8.076 -10.416 1.00 90.44 86 VAL A C 1
ATOM 652 O O . VAL A 1 86 ? 20.651 7.569 -11.313 1.00 90.44 86 VAL A O 1
ATOM 655 N N . PRO A 1 87 ? 19.136 9.104 -10.660 1.00 91.06 87 PRO A N 1
ATOM 656 C CA . PRO A 1 87 ? 18.215 9.724 -9.703 1.00 91.06 87 PRO A CA 1
ATOM 657 C C . PRO A 1 87 ? 17.089 8.760 -9.296 1.00 91.06 87 PRO A C 1
ATOM 659 O O . PRO A 1 87 ? 16.651 7.944 -10.111 1.00 91.06 87 PRO A O 1
ATOM 662 N N . CYS A 1 88 ? 16.607 8.876 -8.053 1.00 93.06 88 CYS A N 1
ATOM 663 C CA . CYS A 1 88 ? 15.490 8.069 -7.559 1.00 93.06 88 CYS A CA 1
ATOM 664 C C . CYS A 1 88 ? 14.259 8.241 -8.459 1.00 93.06 88 CYS A C 1
ATOM 666 O O . CYS A 1 88 ? 13.995 9.332 -8.973 1.00 93.06 88 CYS A O 1
ATOM 668 N N . GLN A 1 89 ? 13.479 7.174 -8.626 1.00 94.50 89 GLN A N 1
ATOM 669 C CA . GLN A 1 89 ? 12.293 7.175 -9.489 1.00 94.50 89 GLN A CA 1
ATOM 670 C C . GLN A 1 89 ? 11.047 6.723 -8.724 1.00 94.50 89 GLN A C 1
ATOM 672 O O . GLN A 1 89 ? 11.166 5.970 -7.758 1.00 94.50 89 GLN A O 1
ATOM 677 N N . PRO A 1 90 ? 9.839 7.135 -9.145 1.00 95.19 90 PRO A N 1
ATOM 678 C CA . PRO A 1 90 ? 8.611 6.573 -8.600 1.00 95.19 90 PRO A CA 1
ATOM 679 C C . PRO A 1 90 ? 8.454 5.103 -9.011 1.00 95.19 90 PRO A C 1
ATOM 681 O O . PRO A 1 90 ? 8.773 4.717 -10.140 1.00 95.19 90 PRO A O 1
ATOM 684 N N . PHE A 1 91 ? 7.897 4.304 -8.107 1.00 96.19 91 PHE A N 1
ATOM 685 C CA . PHE A 1 91 ? 7.527 2.914 -8.334 1.00 96.19 91 PHE A CA 1
ATOM 686 C C . PHE A 1 91 ? 6.047 2.713 -8.000 1.00 96.19 91 PHE A C 1
ATOM 688 O O . PHE A 1 91 ? 5.582 3.115 -6.931 1.00 96.19 91 PHE A O 1
ATOM 695 N N . LEU A 1 92 ? 5.295 2.128 -8.934 1.00 97.25 92 LEU A N 1
ATOM 696 C CA . LEU A 1 92 ? 3.856 1.907 -8.803 1.00 97.25 92 LEU A CA 1
ATOM 697 C C . LEU A 1 92 ? 3.544 0.474 -8.373 1.00 97.25 92 LEU A C 1
ATOM 699 O O . LEU A 1 92 ? 3.928 -0.483 -9.040 1.00 97.25 92 LEU A O 1
ATOM 703 N N . TRP A 1 93 ? 2.751 0.335 -7.323 1.00 97.56 93 TRP A N 1
ATOM 704 C CA . TRP A 1 93 ? 2.162 -0.930 -6.889 1.00 97.56 93 TRP A CA 1
ATOM 705 C C . TRP A 1 93 ? 0.683 -0.897 -7.256 1.00 97.56 93 TRP A C 1
ATOM 707 O O . TRP A 1 93 ? -0.008 0.034 -6.848 1.00 97.56 93 TRP A O 1
ATOM 717 N N . ARG A 1 94 ? 0.197 -1.832 -8.075 1.00 97.25 94 ARG A N 1
ATOM 718 C CA . ARG A 1 94 ? -1.116 -1.720 -8.742 1.00 97.25 94 ARG A CA 1
ATOM 719 C C . ARG A 1 94 ? -1.938 -2.993 -8.586 1.00 97.25 94 ARG A C 1
ATOM 721 O O . ARG A 1 94 ? -1.374 -4.071 -8.702 1.00 97.25 94 ARG A O 1
ATOM 728 N N . ASN A 1 95 ? -3.262 -2.880 -8.484 1.00 97.62 95 ASN A N 1
ATOM 729 C CA . ASN A 1 95 ? -4.171 -4.036 -8.588 1.00 97.62 95 ASN A CA 1
ATOM 730 C C . ASN A 1 95 ? -4.559 -4.392 -10.037 1.00 97.62 95 ASN A C 1
ATOM 732 O O . ASN A 1 95 ? -5.543 -5.081 -10.284 1.00 97.62 95 ASN A O 1
ATOM 736 N N . TYR A 1 96 ? -3.829 -3.875 -11.026 1.00 96.81 96 TYR A N 1
ATOM 737 C CA . TYR A 1 96 ? -4.115 -4.107 -12.437 1.00 96.81 96 TYR A CA 1
ATOM 738 C C . TYR A 1 96 ? -2.828 -4.229 -13.249 1.00 96.81 96 TYR A C 1
ATOM 740 O O . TYR A 1 96 ? -1.824 -3.558 -12.987 1.00 96.81 96 TYR A O 1
ATOM 748 N N . ALA A 1 97 ? -2.892 -5.054 -14.292 1.00 94.75 97 ALA A N 1
ATOM 749 C CA . ALA A 1 97 ? -1.833 -5.196 -15.277 1.00 94.75 97 ALA A CA 1
ATOM 750 C C . ALA A 1 97 ? -2.046 -4.241 -16.463 1.00 94.75 97 ALA A C 1
ATOM 752 O O . ALA A 1 97 ? -3.173 -3.911 -16.841 1.00 94.75 97 ALA A O 1
ATOM 753 N N . HIS A 1 98 ? -0.944 -3.809 -17.074 1.00 92.25 98 HIS A N 1
ATOM 754 C CA . HIS A 1 98 ? -0.987 -3.129 -18.366 1.00 92.25 98 HIS A CA 1
ATOM 755 C C . HIS A 1 98 ? -0.934 -4.154 -19.502 1.00 92.25 98 HIS A C 1
ATOM 757 O O . HIS A 1 98 ? -0.206 -5.141 -19.382 1.00 92.25 98 HIS A O 1
ATOM 763 N N . PRO A 1 99 ? -1.625 -3.909 -20.628 1.00 92.50 99 PRO A N 1
ATOM 764 C CA . PRO A 1 99 ? -1.402 -4.678 -21.844 1.00 92.50 99 PRO A CA 1
ATOM 765 C C . PRO A 1 99 ? 0.053 -4.556 -22.309 1.00 92.50 99 PRO A C 1
ATOM 767 O O . PRO A 1 99 ? 0.645 -3.478 -22.219 1.00 92.50 99 PRO A O 1
ATOM 770 N N . LEU A 1 100 ? 0.600 -5.628 -22.889 1.00 89.44 100 LEU A N 1
ATOM 771 C CA . LEU A 1 100 ? 1.962 -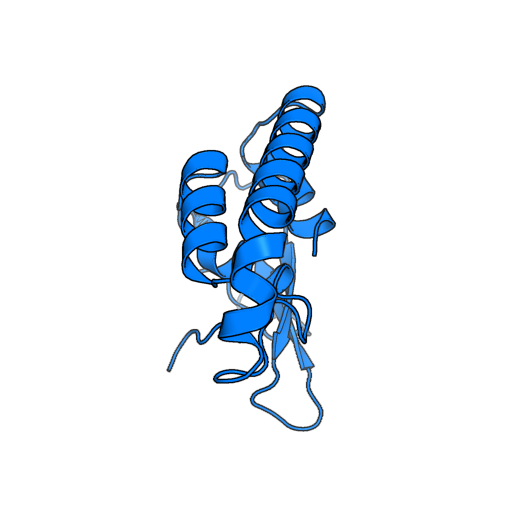5.636 -23.445 1.00 89.44 100 LEU A CA 1
ATOM 772 C C . LEU A 1 100 ? 2.170 -4.560 -24.524 1.00 89.44 100 LEU A C 1
ATOM 774 O O . LEU A 1 100 ? 3.265 -4.029 -24.669 1.00 89.44 100 LEU A O 1
ATOM 778 N N . SER A 1 101 ? 1.109 -4.206 -25.252 1.00 94.62 101 SER A N 1
ATOM 779 C CA . SER A 1 101 ? 1.119 -3.169 -26.289 1.00 94.62 101 SER A CA 1
ATOM 780 C C . SER A 1 101 ? 1.133 -1.734 -25.749 1.00 94.62 101 SER A C 1
ATOM 782 O O . SER A 1 101 ? 1.399 -0.808 -26.508 1.00 94.62 101 SER A O 1
ATOM 784 N N . SER A 1 102 ? 0.837 -1.527 -24.462 1.00 92.94 102 SER A N 1
ATOM 785 C CA . SER A 1 102 ? 0.747 -0.200 -23.843 1.00 92.94 102 SER A CA 1
ATOM 786 C C . SER A 1 102 ? 1.280 -0.234 -22.404 1.00 92.94 102 SER A C 1
ATOM 788 O O . SER A 1 102 ? 0.502 -0.102 -21.444 1.00 92.94 102 SER A O 1
ATOM 790 N N . PRO A 1 103 ? 2.604 -0.408 -22.232 1.00 91.50 103 PRO A N 1
ATOM 791 C CA . PRO A 1 103 ? 3.217 -0.475 -20.915 1.00 91.50 103 PRO A CA 1
ATOM 792 C C . PRO A 1 103 ? 3.061 0.846 -20.152 1.00 91.50 103 PRO A C 1
ATOM 794 O O . PRO A 1 103 ? 2.863 1.921 -20.720 1.00 91.50 103 PRO A O 1
ATOM 797 N N . SER A 1 104 ? 3.161 0.762 -18.828 1.00 92.56 104 SER A N 1
ATOM 798 C CA . SER A 1 104 ? 3.190 1.947 -17.971 1.00 92.56 104 SER A CA 1
ATOM 799 C C . SER A 1 104 ? 4.436 2.787 -18.246 1.00 92.56 104 SER A C 1
ATOM 801 O O . SER A 1 104 ? 5.533 2.251 -18.386 1.00 92.56 104 SER A O 1
ATOM 803 N N . ARG A 1 105 ? 4.278 4.115 -18.234 1.00 92.12 105 ARG A N 1
ATOM 804 C CA . ARG A 1 105 ? 5.404 5.065 -18.241 1.00 92.12 105 ARG A CA 1
ATOM 805 C C . ARG A 1 105 ? 6.304 4.892 -17.013 1.00 92.12 105 ARG A C 1
ATOM 807 O O . ARG A 1 105 ? 7.506 5.120 -17.096 1.00 92.12 105 ARG A O 1
ATOM 814 N N . TYR A 1 106 ? 5.712 4.537 -15.876 1.00 93.69 106 TYR A N 1
ATOM 815 C CA . TYR A 1 106 ? 6.410 4.374 -14.604 1.00 93.69 106 TYR A CA 1
ATOM 816 C C . TYR A 1 106 ? 6.685 2.901 -14.323 1.00 93.69 106 TYR A C 1
ATOM 818 O O . TYR A 1 106 ? 5.833 2.046 -14.598 1.00 93.69 106 TYR A O 1
ATOM 826 N N . ARG A 1 107 ? 7.853 2.623 -13.732 1.00 94.56 107 ARG A N 1
ATOM 827 C CA . ARG A 1 107 ? 8.188 1.296 -13.207 1.00 94.56 107 ARG A CA 1
ATOM 828 C C . ARG A 1 107 ? 7.189 0.902 -12.128 1.00 94.56 107 ARG A C 1
ATOM 830 O O . ARG A 1 107 ? 6.645 1.755 -11.429 1.00 94.56 107 ARG A O 1
ATOM 837 N N . GLY A 1 108 ? 6.940 -0.391 -12.003 1.00 95.75 108 GLY A N 1
ATOM 838 C CA . GLY A 1 108 ? 5.983 -0.885 -11.036 1.00 95.75 108 GLY A CA 1
ATOM 839 C C . GLY A 1 108 ? 5.667 -2.357 -11.211 1.00 95.75 108 GLY A C 1
ATOM 840 O O . GLY A 1 108 ? 6.018 -2.959 -12.225 1.00 95.75 108 GLY A O 1
ATOM 841 N N . THR A 1 109 ? 4.937 -2.901 -10.249 1.00 96.38 109 THR A N 1
ATOM 842 C CA . THR A 1 109 ? 4.435 -4.274 -10.265 1.00 96.38 109 THR A CA 1
ATOM 843 C C . THR A 1 109 ? 2.937 -4.302 -9.966 1.00 96.38 109 THR A C 1
ATOM 845 O O . THR A 1 109 ? 2.359 -3.337 -9.458 1.00 96.38 109 THR A O 1
ATOM 848 N N . CYS A 1 110 ? 2.298 -5.393 -10.357 1.00 95.69 110 CYS A N 1
ATOM 849 C CA . CYS A 1 110 ? 0.997 -5.804 -9.839 1.00 95.69 110 CYS A CA 1
ATOM 850 C C . CYS A 1 110 ? 1.074 -7.157 -9.125 1.00 95.69 110 CYS A C 1
ATOM 852 O O . CYS A 1 110 ? 0.154 -7.511 -8.411 1.00 95.69 110 CYS A O 1
ATOM 854 N N . ASP A 1 111 ? 2.178 -7.882 -9.281 1.00 95.88 111 ASP A N 1
ATOM 855 C CA . ASP A 1 111 ? 2.436 -9.133 -8.587 1.00 95.88 111 ASP A CA 1
ATOM 856 C C . ASP A 1 111 ? 3.267 -8.828 -7.339 1.00 95.88 111 ASP A C 1
ATOM 858 O O . ASP A 1 111 ? 4.493 -8.711 -7.399 1.00 95.88 111 ASP A O 1
ATOM 862 N N . ALA A 1 112 ? 2.577 -8.532 -6.241 1.00 95.88 112 ALA A N 1
ATOM 863 C CA . ALA A 1 112 ? 3.186 -8.292 -4.939 1.00 95.88 112 ALA A CA 1
ATOM 864 C C . ALA A 1 112 ? 2.146 -8.470 -3.825 1.00 95.88 112 ALA A C 1
ATOM 866 O O . ALA A 1 112 ? 0.969 -8.168 -4.049 1.00 95.88 112 ALA A O 1
ATOM 867 N N . PRO A 1 113 ? 2.562 -8.872 -2.613 1.00 96.25 113 PRO A N 1
ATOM 868 C CA . PRO A 1 113 ? 1.694 -8.838 -1.443 1.00 96.25 113 PRO A CA 1
ATOM 869 C C . PRO A 1 113 ? 1.228 -7.408 -1.137 1.00 96.25 113 PRO A C 1
ATOM 871 O O . PRO A 1 113 ? 1.999 -6.441 -1.225 1.00 96.25 113 PRO A O 1
ATOM 874 N N . THR A 1 114 ? -0.043 -7.263 -0.765 1.00 95.25 114 THR A N 1
ATOM 875 C CA . THR A 1 114 ? -0.653 -5.962 -0.456 1.00 95.25 114 THR A CA 1
ATOM 876 C C . THR A 1 114 ? 0.064 -5.274 0.704 1.00 95.25 114 THR A C 1
ATOM 878 O O . THR A 1 114 ? 0.314 -4.066 0.641 1.00 95.25 114 THR A O 1
ATOM 881 N N . VAL A 1 115 ? 0.479 -6.028 1.727 1.00 93.50 115 VAL A N 1
ATOM 882 C CA . VAL A 1 115 ? 1.205 -5.472 2.875 1.00 93.50 115 VAL A CA 1
ATOM 883 C C . VAL A 1 115 ? 2.542 -4.877 2.441 1.00 93.50 115 VAL A C 1
ATOM 885 O O . VAL A 1 115 ? 2.887 -3.776 2.872 1.00 93.50 115 VAL A O 1
ATOM 888 N N . THR A 1 116 ? 3.270 -5.528 1.529 1.00 93.88 116 THR A N 1
ATOM 889 C CA . THR A 1 116 ? 4.533 -4.999 0.991 1.00 93.88 116 THR A CA 1
ATOM 890 C C . THR A 1 116 ? 4.327 -3.655 0.294 1.00 93.88 116 THR A C 1
ATOM 892 O O . 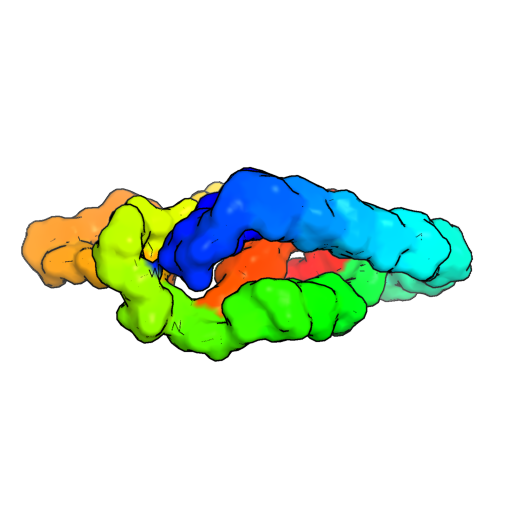THR A 1 116 ? 5.073 -2.707 0.547 1.00 93.88 116 THR A O 1
ATOM 895 N N . ALA A 1 117 ? 3.287 -3.529 -0.532 1.00 94.94 117 ALA A N 1
ATOM 896 C CA . ALA A 1 117 ? 2.957 -2.273 -1.203 1.00 94.94 117 ALA A CA 1
ATOM 897 C C . ALA A 1 117 ? 2.576 -1.161 -0.210 1.00 94.94 117 ALA A C 1
ATOM 899 O O . ALA A 1 117 ? 3.028 -0.018 -0.342 1.00 94.94 117 ALA A O 1
ATOM 900 N N . LEU A 1 118 ? 1.782 -1.497 0.813 1.00 93.06 118 LEU A N 1
ATOM 901 C CA . LEU A 1 118 ? 1.379 -0.572 1.873 1.00 93.06 118 LEU A CA 1
ATOM 902 C C . LEU A 1 118 ? 2.560 -0.103 2.727 1.00 93.06 118 LEU A C 1
ATOM 904 O O . LEU A 1 118 ? 2.659 1.090 3.036 1.00 93.06 118 LEU A O 1
ATOM 908 N N . ARG A 1 119 ? 3.483 -1.012 3.055 1.00 90.00 119 ARG A N 1
ATOM 909 C CA . ARG A 1 119 ? 4.754 -0.705 3.720 1.00 90.00 119 ARG A CA 1
ATOM 910 C C . ARG A 1 119 ? 5.596 0.224 2.854 1.00 90.00 119 ARG A C 1
ATOM 912 O O . ARG A 1 119 ? 5.985 1.290 3.320 1.00 90.00 119 ARG A O 1
ATOM 919 N N . ALA A 1 120 ? 5.806 -0.123 1.584 1.00 91.31 120 ALA A N 1
ATOM 920 C CA . ALA A 1 120 ? 6.655 0.638 0.671 1.00 91.31 120 ALA A CA 1
ATOM 921 C C . ALA A 1 120 ? 6.143 2.065 0.446 1.00 91.31 120 ALA A C 1
ATOM 923 O O . ALA A 1 120 ? 6.933 3.005 0.387 1.00 91.31 120 ALA A O 1
ATOM 924 N N . THR A 1 121 ? 4.824 2.261 0.342 1.00 91.50 121 THR A N 1
ATOM 925 C CA . THR A 1 121 ? 4.283 3.618 0.240 1.00 91.50 121 THR A CA 1
ATOM 926 C C . THR A 1 121 ? 4.381 4.358 1.575 1.00 91.50 121 THR A C 1
ATOM 928 O O . THR A 1 121 ? 4.635 5.562 1.583 1.00 91.50 121 THR A O 1
ATOM 931 N N . SER A 1 122 ? 4.124 3.696 2.708 1.00 84.69 122 SER A N 1
ATOM 932 C CA . SER A 1 122 ? 3.963 4.338 4.028 1.00 84.69 122 SER A CA 1
ATOM 933 C C . SER A 1 122 ? 5.248 4.488 4.834 1.00 84.69 122 SER A C 1
ATOM 935 O O . SER A 1 122 ? 5.233 5.192 5.843 1.00 84.69 122 SER A O 1
ATOM 937 N N . ALA A 1 123 ? 6.353 3.905 4.370 1.00 70.50 123 ALA A N 1
ATOM 938 C CA . ALA A 1 123 ? 7.689 4.128 4.898 1.00 70.50 123 ALA A CA 1
ATOM 939 C C . ALA A 1 123 ? 8.119 5.583 4.648 1.00 70.50 123 ALA A C 1
ATOM 941 O O . ALA A 1 123 ? 8.766 5.913 3.656 1.00 70.50 123 ALA A O 1
ATOM 942 N N . ALA A 1 124 ? 7.714 6.489 5.540 1.00 63.06 124 ALA A N 1
ATOM 943 C CA . ALA A 1 124 ? 8.257 7.835 5.563 1.00 63.06 124 ALA A CA 1
ATOM 944 C C . ALA A 1 124 ? 9.762 7.744 5.896 1.00 63.06 124 ALA A C 1
ATOM 946 O O . ALA A 1 124 ? 10.116 7.132 6.913 1.00 63.06 124 ALA A O 1
ATOM 947 N N . PRO A 1 125 ? 10.652 8.341 5.082 1.00 53.31 125 PRO A N 1
ATOM 948 C CA . PRO A 1 125 ? 12.084 8.361 5.368 1.00 53.31 125 PRO A CA 1
ATOM 949 C C . PRO A 1 125 ? 12.336 8.919 6.776 1.00 53.31 125 PRO A C 1
ATOM 951 O O . PRO A 1 125 ? 11.669 9.876 7.172 1.00 53.31 125 PRO A O 1
ATOM 954 N N . SER A 1 126 ? 13.272 8.330 7.531 1.00 53.97 126 SER A N 1
ATOM 955 C CA . SER A 1 126 ? 13.571 8.575 8.965 1.00 53.97 126 SER A CA 1
ATOM 956 C C . SER A 1 126 ? 12.588 8.006 10.003 1.00 53.97 126 SER A C 1
ATOM 958 O O . SER A 1 126 ? 12.883 8.045 11.199 1.00 53.97 126 SER A O 1
ATOM 960 N N . TYR A 1 127 ? 11.448 7.447 9.583 1.00 56.28 127 TYR A N 1
ATOM 961 C CA . TYR A 1 127 ? 10.479 6.829 10.497 1.00 56.28 127 TYR A CA 1
ATOM 962 C C . TYR A 1 127 ? 10.531 5.302 10.497 1.00 56.28 127 TYR A C 1
ATOM 964 O O . TYR A 1 127 ? 10.439 4.708 11.567 1.00 56.28 127 TYR A O 1
ATOM 972 N N . PHE A 1 128 ? 10.729 4.682 9.336 1.00 61.06 128 PHE A N 1
ATOM 973 C CA . PHE A 1 128 ? 10.774 3.229 9.169 1.00 61.06 128 PHE A CA 1
ATOM 974 C C . PHE A 1 128 ? 11.956 2.824 8.285 1.00 61.06 128 PHE A C 1
ATOM 976 O O . PHE A 1 128 ? 12.405 3.623 7.462 1.00 61.06 128 PHE A O 1
ATOM 983 N N . ASP A 1 129 ? 12.412 1.581 8.438 1.00 64.31 129 ASP A N 1
ATOM 984 C CA . ASP A 1 129 ? 13.405 0.972 7.549 1.00 64.31 129 ASP A CA 1
ATOM 985 C C . ASP A 1 129 ? 12.897 0.883 6.100 1.00 64.31 129 ASP A C 1
ATOM 987 O O . ASP A 1 129 ? 11.688 0.776 5.848 1.00 64.31 129 ASP A O 1
ATOM 991 N N . GLU A 1 130 ? 13.832 0.905 5.146 1.00 72.19 130 GLU A N 1
ATOM 992 C CA . GLU A 1 130 ? 13.529 0.735 3.724 1.00 72.19 130 GLU A CA 1
ATOM 993 C C . GLU A 1 130 ? 12.936 -0.652 3.434 1.00 72.19 130 GLU A C 1
ATOM 995 O O . GLU A 1 130 ? 13.327 -1.667 4.012 1.00 72.19 130 GLU A O 1
ATOM 1000 N N . VAL A 1 131 ? 11.992 -0.703 2.492 1.00 78.31 131 VAL A N 1
ATOM 1001 C CA . VAL A 1 131 ? 11.391 -1.960 2.034 1.00 78.31 131 VAL A CA 1
ATOM 1002 C C . VAL A 1 131 ? 12.197 -2.500 0.859 1.00 78.31 131 VAL A C 1
ATOM 1004 O O . VAL A 1 131 ? 12.257 -1.869 -0.194 1.00 78.31 131 VAL A O 1
ATOM 1007 N N . SER A 1 132 ? 12.774 -3.689 1.027 1.00 81.62 132 SER A N 1
ATOM 1008 C CA . SER A 1 132 ? 13.410 -4.436 -0.062 1.00 81.62 132 SER A CA 1
ATOM 1009 C C . SER A 1 132 ? 12.395 -5.362 -0.730 1.00 81.62 132 SER A C 1
ATOM 1011 O O . SER A 1 132 ? 11.692 -6.110 -0.054 1.00 81.62 132 SER A O 1
ATOM 1013 N N . PHE A 1 133 ? 12.319 -5.324 -2.058 1.00 81.25 133 PHE A N 1
ATOM 1014 C CA . PHE A 1 133 ? 11.426 -6.168 -2.848 1.00 81.25 133 PHE A CA 1
ATOM 1015 C C . PHE A 1 133 ? 12.090 -6.530 -4.178 1.00 81.25 133 PHE A C 1
ATOM 1017 O O . PHE A 1 133 ? 12.547 -5.639 -4.890 1.00 81.25 133 PHE A O 1
ATOM 1024 N N . GLY A 1 134 ? 12.095 -7.819 -4.526 1.00 68.75 134 GLY A N 1
ATOM 1025 C CA . GLY A 1 134 ? 12.483 -8.279 -5.864 1.00 68.75 134 GLY A CA 1
ATOM 1026 C C . GLY A 1 134 ? 13.960 -8.614 -6.107 1.00 68.75 134 GLY A C 1
ATOM 1027 O O . GLY A 1 134 ? 14.270 -8.948 -7.245 1.00 68.75 134 GLY A O 1
ATOM 1028 N N . GLY A 1 135 ? 14.816 -8.622 -5.075 1.00 48.06 135 GLY A N 1
ATOM 1029 C CA . GLY A 1 135 ? 16.229 -9.032 -5.178 1.00 48.06 135 GLY A CA 1
ATOM 1030 C C . GLY A 1 135 ? 17.162 -7.984 -5.774 1.00 48.06 135 GLY A C 1
ATOM 1031 O O . GLY A 1 135 ? 16.757 -7.273 -6.718 1.00 48.06 135 GLY A O 1
#

InterPro domains:
  IPR002641 Patatin-like phospholipase domain [PF01734] (1-135)
  IPR002641 Patatin-like phospholipase domain [PS51635] (1-135)
  IPR016035 Acyl transferase/acyl hydrolase/lysophospholipase [SSF52151] (1-135)

Radius of gyration: 15.52 Å; chains: 1; bounding box: 38×21×51 Å

Secondary structure (DSSP, 8-state):
-HHHHHHHHHHTT--HHHHHHHHHHHHHHHHHHHHHHHHHHTTTTS-SS-HHHHHHHHHHHH---BGGGS-SSS--EEEEEETTSSS-EEEEEESSPPPTTS--SSEEESSSBHHHHHHHHH--TTTSPPPP---

Sequence (135 aa):
STGGLVAVALLLGKTLDEVQAAYLAMSDAVFRKGWFSAAQQLTYTGAKYDARVLEELLRDEYGDPNLLDTPPSPRTFVVSTLSSIVPCQPFLWRNYAHPLSSPSRYRGTCDAPTVTALRATSAAPSYFDEVSFGG